Protein AF-A0A6F9JD12-F1 (afdb_monomer_lite)

Sequence (114 aa):
MRKALLNIQYEPSKRNKNLYLTSMAINKIIRFKNITNLKENIIKTLKDCDKILNKKIHFKPIYIDTNNGAQQVGYYANIFLELLDDNKKTFKKAYFGAWIEVNELVNFFNRKVA

Foldseek 3Di:
DDKWWKFKFKFFDPVCNPPDPPRDTDIDIDDADAPVRVVVVVVVVVCVPPVFDDKDKDWDFDWDQDPVGTFTFFTKIWIWGWDQPPVVSGTDIGIIIMDIGIPPCRPPRPDDPD

Organism: Campylobacter fetus (NCBI:txid196)

pLDDT: mean 73.58, std 12.25, range [34.44, 89.06]

Structure (mmCIF, N/CA/C/O backbone):
data_AF-A0A6F9JD12-F1
#
_entry.id   AF-A0A6F9JD12-F1
#
loop_
_atom_site.group_PDB
_atom_site.id
_atom_site.type_symbol
_atom_site.label_atom_id
_atom_site.label_alt_id
_atom_site.label_comp_id
_atom_site.label_asym_id
_atom_site.label_entity_id
_atom_site.label_seq_id
_atom_site.pdbx_PDB_ins_code
_atom_site.Cartn_x
_atom_site.Cartn_y
_atom_site.Cartn_z
_atom_site.occupancy
_atom_site.B_iso_or_equiv
_atom_site.auth_seq_id
_atom_site.auth_comp_id
_atom_site.auth_asym_id
_atom_site.auth_atom_id
_atom_site.pdbx_PDB_model_num
ATOM 1 N N . MET A 1 1 ? -0.192 9.583 -20.662 1.00 78.62 1 MET A N 1
ATOM 2 C CA . MET A 1 1 ? -0.676 9.133 -19.333 1.00 78.62 1 MET A CA 1
ATOM 3 C C . MET A 1 1 ? -0.411 7.640 -19.243 1.00 78.62 1 MET A C 1
ATOM 5 O O . MET A 1 1 ? -0.662 6.968 -20.232 1.00 78.62 1 MET A O 1
ATOM 9 N N . ARG A 1 2 ? 0.160 7.137 -18.146 1.00 80.75 2 ARG A N 1
ATOM 10 C CA . ARG A 1 2 ? 0.553 5.722 -18.020 1.00 80.75 2 ARG A CA 1
ATOM 11 C C . ARG A 1 2 ? -0.535 4.931 -17.300 1.00 80.75 2 ARG A C 1
ATOM 13 O O . ARG A 1 2 ? -1.289 5.519 -16.525 1.00 80.75 2 ARG A O 1
ATOM 20 N N . LYS A 1 3 ? -0.613 3.630 -17.564 1.00 83.81 3 LYS A N 1
ATOM 21 C CA . LYS A 1 3 ? -1.493 2.673 -16.884 1.00 83.81 3 LYS A CA 1
ATOM 22 C C . LYS A 1 3 ? -0.612 1.740 -16.050 1.00 83.81 3 LYS A C 1
ATOM 24 O O . LYS A 1 3 ? 0.541 1.541 -16.408 1.00 83.81 3 LYS A O 1
ATOM 29 N N . ALA A 1 4 ? -1.122 1.259 -14.925 1.00 81.81 4 ALA A N 1
ATOM 30 C CA . ALA A 1 4 ? -0.493 0.192 -14.154 1.00 81.81 4 ALA A CA 1
ATOM 31 C C . ALA A 1 4 ? -1.563 -0.645 -13.457 1.00 81.81 4 ALA A C 1
ATOM 33 O O . ALA A 1 4 ? -2.649 -0.139 -13.145 1.00 81.81 4 ALA A O 1
ATOM 34 N N . LEU A 1 5 ? -1.234 -1.907 -13.200 1.00 82.44 5 LEU A N 1
ATOM 35 C CA . LEU A 1 5 ? -1.999 -2.780 -12.322 1.00 82.44 5 LEU A CA 1
ATOM 36 C C . LEU A 1 5 ? -1.342 -2.772 -10.938 1.00 82.44 5 LEU A C 1
ATOM 38 O O . LEU A 1 5 ? -0.170 -3.112 -10.804 1.00 82.44 5 LEU A O 1
ATOM 42 N N . LEU A 1 6 ? -2.096 -2.356 -9.926 1.00 82.44 6 LEU A N 1
ATOM 43 C CA . LEU A 1 6 ? -1.726 -2.504 -8.525 1.00 82.44 6 LEU A CA 1
ATOM 44 C C . LEU A 1 6 ? -2.175 -3.877 -8.047 1.00 82.44 6 LEU A C 1
ATOM 46 O O . LEU A 1 6 ? -3.379 -4.132 -8.078 1.00 82.44 6 LEU A O 1
ATOM 50 N N . ASN A 1 7 ? -1.243 -4.689 -7.558 1.00 81.19 7 ASN A N 1
ATOM 51 C CA . ASN A 1 7 ? -1.560 -5.865 -6.755 1.00 81.19 7 ASN A CA 1
ATOM 52 C C . ASN A 1 7 ? -1.256 -5.511 -5.302 1.00 81.19 7 ASN A C 1
ATOM 54 O O . ASN A 1 7 ? -0.111 -5.221 -4.952 1.00 81.19 7 ASN A O 1
ATOM 58 N N . ILE A 1 8 ? -2.286 -5.475 -4.466 1.00 80.19 8 ILE A N 1
ATOM 59 C CA . ILE A 1 8 ? -2.169 -5.107 -3.057 1.00 80.19 8 ILE A CA 1
ATOM 60 C C . ILE A 1 8 ? -2.460 -6.343 -2.227 1.00 80.19 8 ILE A C 1
ATOM 62 O O . ILE A 1 8 ? -3.577 -6.850 -2.258 1.00 80.19 8 ILE A O 1
ATOM 66 N N . GLN A 1 9 ? -1.480 -6.791 -1.453 1.00 80.81 9 GLN A N 1
ATOM 67 C CA . GLN A 1 9 ? -1.644 -7.853 -0.474 1.00 80.81 9 GLN A CA 1
ATOM 68 C C . GLN A 1 9 ? -1.502 -7.268 0.928 1.00 80.81 9 GLN A C 1
ATOM 70 O O . GLN A 1 9 ? -0.464 -6.708 1.278 1.00 80.81 9 GLN A O 1
ATOM 75 N N . TYR A 1 10 ? -2.554 -7.382 1.736 1.00 77.38 10 TYR A N 1
ATOM 76 C CA . TYR A 1 10 ? -2.521 -6.938 3.125 1.00 77.38 10 TYR A CA 1
ATOM 77 C C . TYR A 1 10 ? -1.893 -7.989 4.029 1.00 77.38 10 TYR A C 1
ATOM 79 O O . TYR A 1 10 ? -2.215 -9.173 3.944 1.00 77.38 10 TYR A O 1
ATOM 87 N N . GLU A 1 11 ? -1.041 -7.531 4.938 1.00 73.75 11 GLU A N 1
ATOM 88 C CA . GLU A 1 11 ? -0.407 -8.357 5.954 1.00 73.75 11 GLU A CA 1
ATOM 89 C C . GLU A 1 11 ? -0.878 -7.927 7.346 1.00 73.75 11 GLU A C 1
ATOM 91 O O . GLU A 1 11 ? -0.779 -6.740 7.691 1.00 73.75 11 GLU A O 1
ATOM 96 N N . PRO A 1 12 ? -1.355 -8.863 8.187 1.00 66.12 12 PRO A N 1
ATOM 97 C CA . PRO A 1 12 ? -1.725 -8.543 9.555 1.00 66.12 12 PRO A CA 1
ATOM 98 C C . PRO A 1 12 ? -0.508 -8.026 10.323 1.00 66.12 12 PRO A C 1
ATOM 100 O O . PRO A 1 12 ? 0.625 -8.483 10.151 1.00 66.12 12 PRO A O 1
ATOM 103 N N . SER A 1 13 ? -0.726 -7.065 11.219 1.00 64.00 13 SER A N 1
ATOM 104 C CA . SER A 1 13 ? 0.376 -6.571 12.038 1.00 64.00 13 SER A CA 1
ATOM 105 C C . SER A 1 13 ? 0.890 -7.634 12.989 1.00 64.00 13 SER A C 1
ATOM 107 O O . SER A 1 13 ? 0.138 -8.223 13.767 1.00 64.00 13 SER A O 1
ATOM 109 N N . LYS A 1 14 ? 2.220 -7.751 13.041 1.00 64.75 14 LYS A N 1
ATOM 110 C CA . LYS A 1 14 ? 2.924 -8.515 14.078 1.00 64.75 14 LYS A CA 1
ATOM 111 C C . LYS A 1 14 ? 2.542 -8.071 15.500 1.00 64.75 14 LYS A C 1
ATOM 113 O O . LYS A 1 14 ? 2.605 -8.886 16.411 1.00 64.75 14 LYS A O 1
ATOM 118 N N . ARG A 1 15 ? 2.139 -6.804 15.690 1.00 61.50 15 ARG A N 1
ATOM 119 C CA . ARG A 1 15 ? 1.716 -6.238 16.986 1.00 61.50 15 ARG A CA 1
ATOM 120 C C . ARG A 1 15 ? 0.252 -6.517 17.332 1.00 61.50 15 ARG A C 1
ATOM 122 O O . ARG A 1 15 ? -0.069 -6.557 18.507 1.00 61.50 15 ARG A O 1
ATOM 129 N N . ASN A 1 16 ? -0.620 -6.703 16.340 1.00 60.84 16 ASN A N 1
ATOM 130 C CA . ASN A 1 16 ? -2.060 -6.890 16.533 1.00 60.84 16 ASN A CA 1
ATOM 131 C C . ASN A 1 16 ? -2.565 -8.027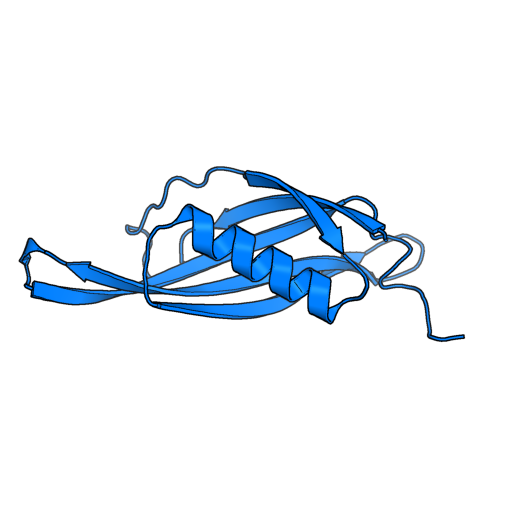 15.633 1.00 60.84 16 ASN A C 1
ATOM 133 O O . ASN A 1 16 ? -3.283 -7.792 14.664 1.00 60.84 16 ASN A O 1
ATOM 137 N N . LYS A 1 17 ? -2.193 -9.267 15.975 1.00 58.94 17 LYS A N 1
ATOM 138 C CA . LYS A 1 17 ? -2.540 -10.476 15.203 1.00 58.94 17 LYS A CA 1
ATOM 139 C C . LYS A 1 17 ? -4.052 -10.714 15.068 1.00 58.94 17 LYS A C 1
ATOM 141 O O . LYS A 1 17 ? -4.476 -11.346 14.112 1.00 58.94 17 LYS A O 1
ATOM 146 N N . ASN A 1 18 ? -4.849 -10.184 16.000 1.00 55.31 18 ASN A N 1
ATOM 147 C CA . ASN A 1 18 ? -6.305 -10.374 16.054 1.00 55.31 18 ASN A CA 1
ATOM 148 C C . ASN A 1 18 ? -7.092 -9.316 15.262 1.00 55.31 18 ASN A C 1
ATOM 150 O O . ASN A 1 18 ? -8.304 -9.438 15.121 1.00 55.31 18 ASN A O 1
ATOM 154 N N . LEU A 1 19 ? -6.427 -8.279 14.740 1.00 55.19 19 LEU A N 1
ATOM 155 C CA . LEU A 1 19 ? -7.025 -7.341 13.786 1.00 55.19 19 LEU A CA 1
ATOM 156 C C . LEU A 1 19 ? -6.901 -7.936 12.381 1.00 55.19 19 LEU A C 1
ATOM 158 O O . LEU A 1 19 ? -6.144 -7.462 11.537 1.00 55.19 19 LEU A O 1
ATOM 162 N N . TYR A 1 20 ? -7.619 -9.037 12.176 1.00 49.03 20 TYR A N 1
ATOM 163 C CA . TYR A 1 20 ? -7.789 -9.669 10.876 1.00 49.03 20 TYR A CA 1
ATOM 164 C C . TYR A 1 20 ? -8.781 -8.823 10.068 1.00 49.03 20 TYR A C 1
ATOM 166 O O . TYR A 1 20 ? -9.989 -9.037 10.112 1.00 49.03 20 TYR A O 1
ATOM 174 N N . LEU A 1 21 ? -8.278 -7.827 9.340 1.00 54.47 21 LEU A N 1
ATOM 175 C CA . LEU A 1 21 ? -8.941 -7.448 8.095 1.00 54.47 21 LEU A CA 1
ATOM 176 C C . LEU A 1 21 ? -8.647 -8.609 7.148 1.00 54.47 21 LEU A C 1
ATOM 178 O O . LEU A 1 21 ? -7.481 -8.979 7.000 1.00 54.47 21 LEU A O 1
ATOM 182 N N . THR A 1 22 ? -9.680 -9.255 6.604 1.00 51.19 22 THR A N 1
ATOM 183 C CA . THR A 1 22 ? -9.505 -10.328 5.622 1.00 51.19 22 THR A CA 1
ATOM 184 C C . THR A 1 22 ? -8.479 -9.869 4.597 1.00 51.19 22 THR A C 1
ATOM 186 O O . THR A 1 22 ? -8.655 -8.828 3.966 1.00 51.19 22 THR A O 1
ATOM 189 N N . SER A 1 23 ? -7.365 -10.595 4.488 1.00 51.28 23 SER A N 1
ATOM 190 C CA . SER A 1 23 ? -6.281 -10.269 3.566 1.00 51.28 23 SER A CA 1
ATOM 191 C C . SER A 1 23 ? -6.761 -10.523 2.139 1.00 51.28 23 SER A C 1
ATOM 193 O O . SER A 1 23 ? -6.447 -11.542 1.527 1.00 51.28 23 SER A O 1
ATOM 195 N N . MET A 1 24 ? -7.611 -9.642 1.624 1.00 60.47 24 MET A N 1
ATOM 196 C CA . MET A 1 24 ? -8.075 -9.716 0.253 1.00 60.47 24 MET A CA 1
ATOM 197 C C . MET A 1 24 ? -7.000 -9.088 -0.614 1.00 60.47 24 MET A C 1
ATOM 199 O O . MET A 1 24 ? -6.657 -7.918 -0.444 1.00 60.47 24 MET A O 1
ATOM 203 N N . ALA A 1 25 ? -6.452 -9.886 -1.527 1.00 64.62 25 ALA A N 1
ATOM 204 C CA . ALA A 1 25 ? -5.641 -9.349 -2.599 1.00 64.62 25 ALA A CA 1
ATOM 205 C C . ALA A 1 25 ? -6.523 -8.417 -3.441 1.00 64.62 25 ALA A C 1
ATOM 207 O O . ALA A 1 25 ? -7.590 -8.820 -3.910 1.00 64.62 25 ALA A O 1
ATOM 208 N N . ILE A 1 26 ? -6.104 -7.166 -3.607 1.00 74.62 26 ILE A N 1
ATOM 209 C CA . 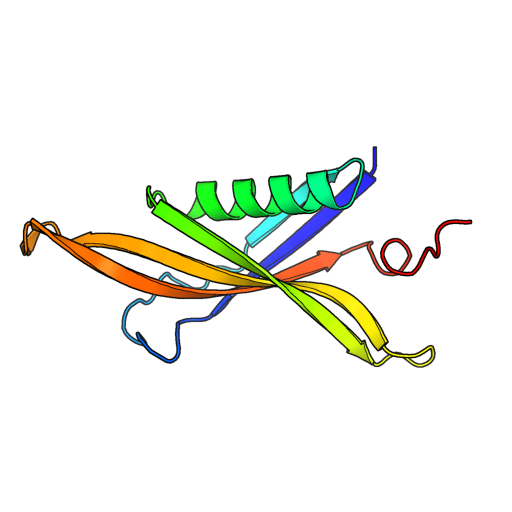ILE A 1 26 ? -6.814 -6.191 -4.433 1.00 74.62 26 ILE A CA 1
ATOM 210 C C . ILE A 1 26 ? -6.009 -5.956 -5.694 1.00 74.62 26 ILE A C 1
ATOM 212 O O . ILE A 1 26 ? -4.887 -5.459 -5.639 1.00 74.62 26 ILE A O 1
ATOM 216 N N . ASN A 1 27 ? -6.646 -6.233 -6.825 1.00 79.44 27 ASN A N 1
ATOM 217 C CA . ASN A 1 27 ? -6.128 -5.910 -8.142 1.00 79.44 27 ASN A CA 1
ATOM 218 C C . ASN A 1 27 ? -6.829 -4.647 -8.645 1.00 79.44 27 ASN A C 1
ATOM 220 O O . ASN A 1 27 ? -8.042 -4.646 -8.874 1.00 79.44 27 ASN A O 1
ATOM 224 N N . LYS A 1 28 ? -6.088 -3.546 -8.804 1.00 83.31 28 LYS A N 1
ATOM 225 C CA . LYS A 1 28 ? -6.652 -2.263 -9.242 1.00 83.31 28 LYS A CA 1
ATOM 226 C C . LYS A 1 28 ? -5.860 -1.662 -10.387 1.00 83.31 28 LYS A C 1
ATOM 228 O O . LYS A 1 28 ? -4.681 -1.356 -10.262 1.00 83.31 28 LYS A O 1
ATOM 233 N N . ILE A 1 29 ? -6.546 -1.400 -11.491 1.00 84.81 29 ILE A N 1
ATOM 234 C CA . ILE A 1 29 ? -5.985 -0.615 -12.586 1.00 84.81 29 ILE A CA 1
ATOM 235 C C . ILE A 1 29 ? -6.032 0.866 -12.211 1.00 84.81 29 ILE A C 1
ATOM 237 O O . ILE A 1 29 ? -7.104 1.408 -11.934 1.00 84.81 29 ILE A O 1
ATOM 241 N N . ILE A 1 30 ? -4.883 1.531 -12.275 1.00 85.06 30 ILE A N 1
ATOM 242 C CA . ILE A 1 30 ? -4.762 2.977 -12.079 1.00 85.06 30 ILE A CA 1
ATOM 243 C C . ILE A 1 30 ? -4.122 3.645 -13.294 1.00 85.06 30 ILE A C 1
ATOM 245 O O . ILE A 1 30 ? -3.447 3.011 -14.109 1.00 85.06 30 ILE A O 1
ATOM 249 N N . ARG A 1 31 ? -4.322 4.960 -13.402 1.00 86.50 31 ARG A N 1
ATOM 250 C CA . ARG A 1 31 ? -3.623 5.809 -14.367 1.00 86.50 31 ARG A CA 1
ATOM 251 C C . ARG A 1 31 ? -2.814 6.856 -13.627 1.00 86.50 31 ARG A C 1
ATOM 253 O O . ARG A 1 31 ? -3.326 7.465 -12.694 1.00 86.50 31 ARG A O 1
ATOM 260 N N . PHE A 1 32 ? -1.580 7.090 -14.060 1.00 86.19 32 PHE A N 1
ATOM 261 C CA . PHE A 1 32 ? -0.695 8.050 -13.407 1.00 86.19 32 PHE A CA 1
ATOM 262 C C . PHE A 1 32 ? 0.181 8.824 -14.396 1.00 86.19 32 PHE A C 1
ATOM 264 O O . PHE A 1 32 ? 0.402 8.414 -15.543 1.00 86.19 32 PHE A O 1
ATOM 271 N N . LYS A 1 33 ? 0.656 9.994 -13.956 1.00 85.31 33 LYS A N 1
ATOM 272 C CA . LYS A 1 33 ? 1.540 10.876 -14.743 1.00 85.31 33 LYS A CA 1
ATOM 273 C C . LYS A 1 33 ? 2.994 10.856 -14.260 1.00 85.31 33 LYS A C 1
ATOM 275 O O . LYS A 1 33 ? 3.900 10.950 -15.080 1.00 85.31 33 LYS A O 1
ATOM 280 N N . ASN A 1 34 ? 3.211 10.720 -12.954 1.00 84.44 34 ASN A N 1
ATOM 281 C CA . ASN A 1 34 ? 4.520 10.729 -12.293 1.00 84.44 34 ASN A CA 1
ATOM 282 C C . ASN A 1 34 ? 4.465 9.925 -10.972 1.00 84.44 34 ASN A C 1
ATOM 284 O O . ASN A 1 34 ? 3.403 9.416 -10.609 1.00 84.44 34 ASN A O 1
ATOM 288 N N . ILE A 1 35 ? 5.596 9.805 -10.260 1.00 82.62 35 ILE A N 1
ATOM 289 C CA . ILE A 1 35 ? 5.700 9.040 -8.998 1.00 82.62 35 ILE A CA 1
ATOM 290 C C . ILE A 1 35 ? 4.783 9.604 -7.904 1.00 82.62 35 ILE A C 1
ATOM 292 O O . ILE A 1 35 ? 4.154 8.835 -7.178 1.00 82.62 35 ILE A O 1
ATOM 296 N N . THR A 1 36 ? 4.680 10.928 -7.780 1.00 85.31 36 THR A N 1
ATOM 297 C CA . THR A 1 36 ? 3.805 11.568 -6.784 1.00 85.31 36 THR A CA 1
ATOM 298 C C . THR A 1 36 ? 2.352 11.163 -7.009 1.00 85.31 36 THR A C 1
ATOM 300 O O . THR A 1 36 ? 1.706 10.631 -6.110 1.00 85.31 36 THR A O 1
ATOM 303 N N . ASN A 1 37 ? 1.879 11.283 -8.248 1.00 89.00 37 ASN A N 1
ATOM 304 C CA . ASN A 1 37 ? 0.523 10.913 -8.624 1.00 89.00 37 ASN A CA 1
ATOM 305 C C . ASN A 1 37 ? 0.266 9.396 -8.533 1.00 89.00 37 ASN A C 1
ATOM 307 O O . ASN A 1 37 ? -0.846 8.970 -8.230 1.00 89.00 37 ASN A O 1
ATOM 311 N N . LEU A 1 38 ? 1.287 8.562 -8.750 1.00 86.81 38 LEU A N 1
ATOM 312 C CA . LEU A 1 38 ? 1.213 7.127 -8.464 1.00 86.81 38 LEU A CA 1
ATOM 313 C C . LEU A 1 38 ? 0.947 6.880 -6.969 1.00 86.81 38 LEU A C 1
ATOM 315 O O . LEU A 1 38 ? -0.004 6.178 -6.632 1.00 86.81 38 LEU A O 1
ATOM 319 N N . LYS A 1 39 ? 1.735 7.494 -6.074 1.00 85.69 39 LYS A N 1
ATOM 320 C CA . LYS A 1 39 ? 1.559 7.359 -4.617 1.00 85.69 39 LYS A CA 1
ATOM 321 C C . LYS A 1 39 ? 0.192 7.860 -4.153 1.00 85.69 39 LYS A C 1
ATOM 323 O O . LYS A 1 39 ? -0.444 7.195 -3.343 1.00 85.69 39 LYS A O 1
ATOM 328 N N . GLU A 1 40 ? -0.292 8.977 -4.689 1.00 89.06 40 GLU A N 1
ATOM 329 C CA . GLU A 1 40 ? -1.638 9.496 -4.401 1.00 89.06 40 GLU A CA 1
ATOM 330 C C . GLU A 1 40 ? -2.742 8.505 -4.796 1.00 89.06 40 GLU A C 1
ATOM 332 O O . GLU A 1 40 ? -3.647 8.242 -4.004 1.00 89.06 40 GLU A O 1
ATOM 337 N N . ASN A 1 41 ? -2.650 7.905 -5.987 1.00 87.69 41 ASN A N 1
ATOM 338 C CA . ASN A 1 41 ? -3.609 6.894 -6.441 1.00 87.69 41 ASN A CA 1
ATOM 339 C C . ASN A 1 41 ? -3.571 5.626 -5.576 1.00 87.69 41 ASN A C 1
ATOM 341 O O . ASN A 1 41 ? -4.621 5.049 -5.284 1.00 87.69 41 ASN A O 1
ATOM 345 N N . ILE A 1 42 ? -2.380 5.208 -5.137 1.00 86.00 42 ILE A N 1
ATOM 346 C CA . ILE A 1 42 ? -2.223 4.099 -4.192 1.00 86.00 42 ILE A CA 1
ATOM 347 C C . ILE A 1 42 ? -2.883 4.452 -2.851 1.00 86.00 42 ILE A C 1
ATOM 349 O O . ILE A 1 42 ? -3.685 3.670 -2.353 1.00 86.00 42 ILE A O 1
ATOM 353 N N . ILE A 1 43 ? -2.621 5.642 -2.291 1.00 85.00 43 ILE A N 1
ATOM 354 C CA . ILE A 1 43 ? -3.266 6.116 -1.051 1.00 85.00 43 ILE A CA 1
ATOM 355 C C . ILE A 1 43 ? -4.788 6.089 -1.192 1.00 85.00 43 ILE A C 1
ATOM 357 O O . ILE A 1 43 ? -5.467 5.606 -0.289 1.00 85.00 43 ILE A O 1
ATOM 361 N N . LYS A 1 44 ? -5.323 6.603 -2.305 1.00 86.00 44 LYS A N 1
ATOM 362 C CA . LYS A 1 44 ? -6.766 6.622 -2.561 1.00 86.00 44 LYS A CA 1
ATOM 363 C C . LYS A 1 44 ? -7.340 5.206 -2.586 1.00 86.00 44 LYS A C 1
ATOM 365 O O . LYS A 1 44 ? -8.272 4.927 -1.844 1.00 86.00 44 LYS A O 1
ATOM 370 N N . THR A 1 45 ? -6.710 4.307 -3.343 1.00 83.38 45 THR A N 1
ATOM 371 C CA . THR A 1 45 ? -7.111 2.893 -3.422 1.00 83.38 45 THR A CA 1
ATOM 372 C C . THR A 1 45 ? -7.119 2.246 -2.038 1.00 83.38 45 THR A C 1
ATOM 374 O O . THR A 1 45 ? -8.101 1.624 -1.658 1.00 83.38 45 THR A O 1
ATOM 377 N N . LEU A 1 46 ? -6.069 2.457 -1.240 1.00 79.00 46 LEU A N 1
ATOM 378 C CA . LEU A 1 46 ? -5.998 1.930 0.122 1.00 79.00 46 LEU A CA 1
ATOM 379 C C . LEU A 1 46 ? -7.078 2.528 1.034 1.00 79.00 46 LEU A C 1
ATOM 381 O O . LEU A 1 46 ? -7.608 1.818 1.883 1.00 79.00 46 LEU A O 1
ATOM 385 N N . LYS A 1 47 ? -7.395 3.823 0.921 1.00 77.00 47 LYS A N 1
ATOM 386 C CA . LYS A 1 47 ? -8.427 4.485 1.740 1.00 77.00 47 LYS A CA 1
ATOM 387 C C . LYS A 1 47 ? -9.836 3.985 1.421 1.00 77.00 47 LYS A C 1
ATOM 389 O O . LYS A 1 47 ? -10.574 3.712 2.364 1.00 77.00 47 LYS A O 1
ATOM 394 N N . ASP A 1 48 ? -10.162 3.814 0.141 1.00 74.50 48 ASP A N 1
ATOM 395 C CA . ASP A 1 48 ? -11.486 3.370 -0.317 1.00 74.50 48 ASP A CA 1
ATOM 396 C C . ASP A 1 48 ? -11.867 1.988 0.250 1.00 74.50 48 ASP A C 1
ATOM 398 O O . ASP A 1 48 ? -13.040 1.723 0.506 1.00 74.50 48 ASP A O 1
ATOM 402 N N . CYS A 1 49 ? -10.884 1.118 0.494 1.00 66.19 49 CYS A N 1
ATOM 403 C CA . CYS A 1 49 ? -11.133 -0.271 0.877 1.00 66.19 49 CYS A CA 1
ATOM 404 C C . CYS A 1 49 ? -11.569 -0.487 2.330 1.00 66.19 49 CYS A C 1
ATOM 406 O O . CYS A 1 49 ? -12.342 -1.410 2.568 1.00 66.19 49 CYS A O 1
ATOM 408 N N . ASP A 1 50 ? -11.155 0.352 3.290 1.00 58.88 50 ASP A N 1
ATOM 409 C CA . ASP A 1 50 ? -11.379 0.009 4.710 1.00 58.88 50 ASP A CA 1
ATOM 410 C C . ASP A 1 50 ? -12.429 0.856 5.430 1.00 58.88 50 ASP A C 1
ATOM 412 O O . ASP A 1 50 ? -12.714 0.564 6.580 1.00 58.88 50 ASP A O 1
ATOM 416 N N . LYS A 1 51 ? -13.013 1.904 4.828 1.00 57.41 51 LYS A N 1
ATOM 417 C CA . LYS A 1 51 ? -14.007 2.781 5.504 1.00 57.41 51 LYS A CA 1
ATOM 418 C C . LYS A 1 51 ? -13.553 3.352 6.871 1.00 57.41 51 LYS A C 1
ATOM 420 O O . LYS A 1 51 ? -14.371 3.827 7.651 1.00 57.41 51 LYS A O 1
ATOM 425 N N . ILE A 1 52 ? -12.249 3.340 7.157 1.00 55.97 52 ILE A N 1
ATOM 426 C CA . ILE A 1 52 ? -11.646 3.857 8.391 1.00 55.97 52 ILE A CA 1
ATOM 427 C C . ILE A 1 52 ? -11.149 5.275 8.141 1.00 55.97 52 ILE A C 1
ATOM 429 O O . ILE A 1 52 ? -10.356 5.517 7.228 1.00 55.97 52 ILE A O 1
ATOM 433 N N . LEU A 1 53 ? -11.611 6.199 8.979 1.00 54.34 53 LEU A N 1
ATOM 434 C CA . LEU A 1 53 ? -11.496 7.642 8.772 1.00 54.34 53 LEU A CA 1
ATOM 435 C C . LEU A 1 53 ? -10.047 8.155 8.850 1.00 54.34 53 LEU A C 1
ATOM 437 O O . LEU A 1 53 ? -9.664 9.035 8.080 1.00 54.34 53 LEU A O 1
ATOM 441 N N . ASN A 1 54 ? -9.210 7.558 9.707 1.00 63.34 54 ASN A N 1
ATOM 442 C CA . ASN A 1 54 ? -7.868 8.066 10.001 1.00 63.34 54 ASN A CA 1
ATOM 443 C C . AS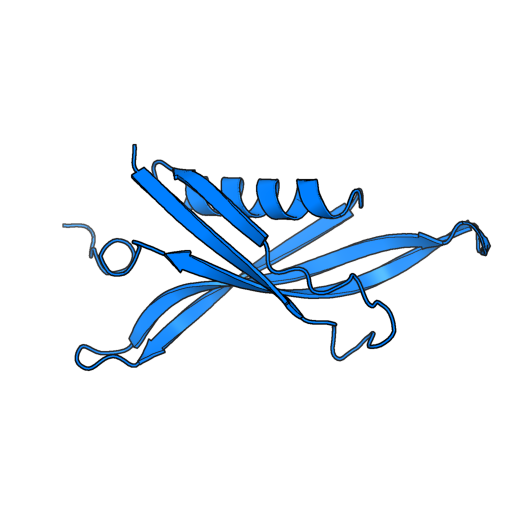N A 1 54 ? -6.779 7.056 9.634 1.00 63.34 54 ASN A C 1
ATOM 445 O O . ASN A 1 54 ? -6.355 6.246 10.457 1.00 63.34 54 ASN A O 1
ATOM 449 N N . LYS A 1 55 ? -6.300 7.139 8.388 1.00 71.31 55 LYS A N 1
ATOM 450 C CA . LYS A 1 55 ? -5.140 6.383 7.896 1.00 71.31 55 LYS A CA 1
ATOM 451 C C . LYS A 1 55 ? -3.900 7.258 7.788 1.00 71.31 55 LYS A C 1
ATOM 453 O O . LYS A 1 55 ? -3.867 8.149 6.939 1.00 71.31 55 LYS A O 1
ATOM 458 N N . LYS A 1 56 ? -2.842 6.948 8.546 1.00 77.50 56 LYS A N 1
ATOM 459 C CA . LYS A 1 56 ? -1.476 7.375 8.177 1.00 77.50 56 LYS A CA 1
ATOM 460 C C . LYS A 1 56 ? -0.820 6.256 7.373 1.00 77.50 56 LYS A C 1
ATOM 462 O O . LYS A 1 56 ? -0.866 5.103 7.789 1.00 77.50 56 LYS A O 1
ATOM 467 N N . ILE A 1 57 ? -0.233 6.592 6.225 1.00 78.25 57 ILE A N 1
ATOM 468 C CA . ILE A 1 57 ? 0.386 5.629 5.305 1.00 78.25 57 ILE A CA 1
ATOM 469 C C . ILE A 1 57 ? 1.836 6.041 5.075 1.00 78.25 57 ILE A C 1
ATOM 471 O O . ILE A 1 57 ? 2.097 7.147 4.608 1.00 78.25 57 ILE A O 1
ATOM 475 N N . HIS A 1 58 ? 2.771 5.144 5.387 1.00 82.75 58 HIS A N 1
ATOM 476 C CA . HIS A 1 58 ? 4.198 5.355 5.145 1.00 82.75 58 HIS A CA 1
ATOM 477 C C . HIS A 1 58 ? 4.706 4.346 4.122 1.00 82.75 58 HIS A C 1
ATOM 479 O O . HIS A 1 58 ? 4.711 3.142 4.390 1.00 82.75 58 HIS A O 1
ATOM 485 N N . PHE A 1 59 ? 5.152 4.845 2.971 1.00 82.56 59 PHE A N 1
ATOM 486 C CA . PHE A 1 59 ? 5.696 4.022 1.896 1.00 82.56 59 PHE A CA 1
ATOM 487 C C . PHE A 1 59 ? 7.183 3.752 2.094 1.00 82.56 59 PHE A C 1
ATOM 489 O O . PHE A 1 59 ? 7.968 4.678 2.289 1.00 82.56 59 PHE A O 1
ATOM 496 N N . LYS A 1 60 ? 7.568 2.488 1.952 1.00 86.69 60 LYS A N 1
ATOM 497 C CA . LYS A 1 60 ? 8.949 2.036 1.794 1.00 86.69 60 LYS A CA 1
ATOM 498 C C . LYS A 1 60 ? 9.087 1.415 0.404 1.00 86.69 60 LYS A C 1
ATOM 500 O O . LYS A 1 60 ? 8.208 0.644 0.034 1.00 86.69 60 LYS A O 1
ATOM 505 N N . PRO A 1 61 ? 10.102 1.759 -0.397 1.00 85.94 61 PRO A N 1
ATOM 506 C CA . PRO A 1 61 ? 10.314 1.094 -1.681 1.00 85.94 61 PRO A CA 1
ATOM 507 C C . PRO A 1 61 ? 10.603 -0.402 -1.475 1.00 85.94 61 PRO A C 1
ATOM 509 O O . PRO A 1 61 ? 11.242 -0.774 -0.492 1.00 85.94 61 PRO A O 1
ATOM 512 N N . ILE A 1 62 ? 10.116 -1.245 -2.387 1.00 85.44 62 ILE A N 1
ATOM 513 C CA . ILE A 1 62 ? 10.448 -2.676 -2.445 1.00 85.44 62 ILE A CA 1
ATOM 514 C C . ILE A 1 62 ? 11.341 -2.900 -3.653 1.00 85.44 62 ILE A C 1
ATOM 516 O O . ILE A 1 62 ? 10.982 -2.485 -4.758 1.00 85.44 62 ILE A O 1
ATOM 520 N N . TYR A 1 63 ? 12.456 -3.590 -3.432 1.00 84.38 63 TYR A N 1
ATOM 521 C CA . TYR A 1 63 ? 13.394 -3.988 -4.470 1.00 84.38 63 TYR A CA 1
ATOM 522 C C . TYR A 1 63 ? 13.430 -5.510 -4.586 1.00 84.38 63 TYR A C 1
ATOM 524 O O . TYR A 1 63 ? 13.311 -6.202 -3.575 1.00 84.38 63 TYR A O 1
ATOM 532 N N . ILE A 1 64 ? 13.600 -6.007 -5.806 1.00 82.06 64 ILE A N 1
ATOM 533 C CA . ILE A 1 64 ? 13.963 -7.398 -6.082 1.00 82.06 64 ILE A CA 1
ATOM 534 C C . ILE A 1 64 ? 15.335 -7.419 -6.742 1.00 82.06 64 ILE A C 1
ATOM 536 O O . ILE A 1 64 ? 15.646 -6.541 -7.552 1.00 82.06 64 ILE A O 1
ATOM 540 N N . ASP A 1 65 ? 16.148 -8.412 -6.409 1.00 82.94 65 ASP A N 1
ATOM 541 C CA . ASP A 1 65 ? 17.414 -8.621 -7.098 1.00 82.94 65 ASP A CA 1
ATOM 542 C C . ASP A 1 65 ? 17.149 -9.239 -8.469 1.00 82.94 65 ASP A C 1
ATOM 544 O O . ASP A 1 65 ? 16.458 -10.248 -8.607 1.00 82.94 65 ASP A O 1
ATOM 548 N N . THR A 1 66 ? 17.688 -8.599 -9.500 1.00 79.94 66 THR A N 1
ATOM 549 C CA . THR A 1 66 ? 17.643 -9.083 -10.879 1.00 79.94 66 THR A CA 1
ATOM 550 C C . THR A 1 66 ? 19.062 -9.296 -11.388 1.00 79.94 66 THR A C 1
ATOM 552 O O . THR A 1 66 ? 20.023 -8.800 -10.798 1.00 79.94 66 THR A O 1
ATOM 555 N N . ASN A 1 67 ? 19.207 -9.950 -12.542 1.00 78.81 67 ASN A N 1
ATOM 556 C CA . ASN A 1 67 ? 20.508 -10.100 -13.208 1.00 78.81 67 ASN A CA 1
ATOM 557 C C . ASN A 1 67 ? 21.198 -8.750 -13.510 1.00 78.81 67 ASN A C 1
ATOM 559 O O . ASN A 1 67 ? 22.404 -8.721 -13.725 1.00 78.81 67 ASN A O 1
ATOM 563 N N . ASN A 1 68 ? 20.450 -7.638 -13.488 1.00 77.81 68 ASN A N 1
ATOM 564 C CA . ASN 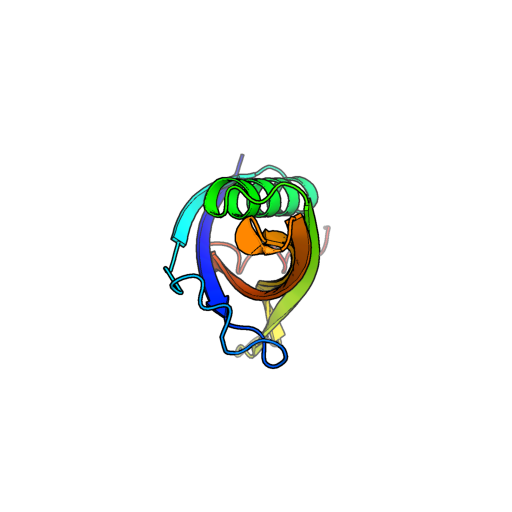A 1 68 ? 20.940 -6.279 -13.728 1.00 77.81 68 ASN A CA 1
ATOM 565 C C . ASN A 1 68 ? 20.986 -5.419 -12.445 1.00 77.81 68 ASN A C 1
ATOM 567 O O . ASN A 1 68 ? 21.024 -4.190 -12.526 1.00 77.81 68 ASN A O 1
ATOM 571 N N . GLY A 1 69 ? 20.963 -6.050 -11.265 1.00 80.69 69 GLY A N 1
ATOM 572 C CA . GLY A 1 69 ? 20.982 -5.394 -9.955 1.00 80.69 69 GLY A CA 1
ATOM 573 C C . GLY A 1 69 ? 19.603 -5.258 -9.300 1.00 80.69 69 GLY A C 1
ATOM 574 O O . GLY A 1 69 ? 18.591 -5.743 -9.814 1.00 80.69 69 GLY A O 1
ATOM 575 N N . ALA A 1 70 ? 19.576 -4.600 -8.138 1.00 81.31 70 ALA A N 1
ATOM 576 C CA . ALA A 1 70 ? 18.360 -4.386 -7.360 1.00 81.31 70 ALA A CA 1
ATOM 577 C C . ALA A 1 70 ? 17.402 -3.431 -8.087 1.00 81.31 70 ALA A C 1
ATOM 579 O O . ALA A 1 70 ? 17.713 -2.263 -8.329 1.00 81.31 70 ALA A O 1
ATOM 580 N N . GLN A 1 71 ? 16.210 -3.921 -8.409 1.00 81.88 71 GLN A N 1
ATOM 581 C CA . GLN A 1 71 ? 15.192 -3.191 -9.146 1.00 81.88 71 GLN A CA 1
ATOM 582 C C . GLN A 1 71 ? 13.979 -2.914 -8.273 1.00 81.88 71 GLN A C 1
ATOM 584 O O . GLN A 1 71 ? 13.402 -3.826 -7.686 1.00 81.88 71 GLN A O 1
ATOM 589 N N . GLN A 1 72 ? 13.549 -1.652 -8.225 1.00 83.81 72 GLN A N 1
ATOM 590 C CA . GLN A 1 72 ? 12.324 -1.313 -7.516 1.00 83.81 72 GLN A CA 1
ATOM 591 C C . GLN A 1 72 ? 11.107 -1.857 -8.278 1.00 83.81 72 GLN A C 1
ATOM 593 O O . GLN A 1 72 ? 10.948 -1.579 -9.465 1.00 83.81 72 GLN A O 1
ATOM 598 N N . VAL A 1 73 ? 10.227 -2.583 -7.590 1.00 82.88 73 VAL A N 1
ATOM 599 C CA . VAL A 1 73 ? 9.000 -3.176 -8.170 1.00 82.88 73 VAL A CA 1
ATOM 600 C C . VAL A 1 73 ? 7.713 -2.628 -7.568 1.00 82.88 73 VAL A C 1
ATOM 602 O O . VAL A 1 73 ? 6.621 -2.833 -8.096 1.00 82.88 73 VAL A O 1
ATOM 605 N N . GLY A 1 74 ? 7.824 -1.879 -6.474 1.00 86.06 74 GLY A N 1
ATOM 606 C CA . GLY A 1 74 ? 6.654 -1.345 -5.804 1.00 86.06 74 GLY A CA 1
ATOM 607 C C . GLY A 1 74 ? 6.970 -0.690 -4.473 1.00 86.06 74 GLY A C 1
ATOM 608 O O . GLY A 1 74 ? 8.046 -0.107 -4.279 1.00 86.06 74 GLY A O 1
ATOM 609 N N . TYR A 1 75 ? 6.002 -0.772 -3.564 1.00 87.50 75 TYR A N 1
ATOM 610 C CA . TYR A 1 75 ? 6.086 -0.194 -2.232 1.00 87.50 75 TYR A CA 1
ATOM 611 C C . TYR A 1 75 ? 5.485 -1.106 -1.168 1.00 87.50 75 TYR A C 1
ATOM 613 O O . TYR A 1 75 ? 4.433 -1.702 -1.351 1.00 87.50 75 TYR A O 1
ATOM 621 N N . TYR A 1 76 ? 6.121 -1.139 -0.008 1.00 86.75 76 TYR A N 1
ATOM 622 C CA . TYR A 1 76 ? 5.526 -1.642 1.212 1.00 86.75 76 TYR A CA 1
ATOM 623 C C . TYR A 1 76 ? 4.935 -0.456 1.971 1.00 86.75 76 TYR A C 1
ATOM 625 O O . TYR A 1 76 ? 5.647 0.489 2.324 1.00 86.75 76 TYR A O 1
ATOM 633 N N . ALA A 1 77 ? 3.632 -0.479 2.218 1.00 83.50 77 ALA A N 1
ATOM 634 C CA . ALA A 1 77 ? 2.939 0.555 2.965 1.00 83.50 77 ALA A CA 1
ATOM 635 C C . ALA A 1 77 ? 2.699 0.102 4.409 1.00 83.50 77 ALA A C 1
ATOM 637 O O . ALA A 1 77 ? 2.030 -0.895 4.658 1.00 83.50 77 ALA A O 1
ATOM 638 N N . ASN A 1 78 ? 3.208 0.870 5.374 1.00 80.88 78 ASN A N 1
ATOM 639 C CA . ASN A 1 78 ? 2.793 0.736 6.770 1.00 80.88 78 ASN A CA 1
ATOM 640 C C . ASN A 1 78 ? 1.542 1.581 6.980 1.00 80.88 78 ASN A C 1
ATOM 642 O O . ASN A 1 78 ? 1.603 2.805 6.815 1.00 80.88 78 ASN A O 1
ATOM 646 N N . ILE A 1 79 ? 0.438 0.938 7.349 1.00 77.25 79 ILE A N 1
ATOM 647 C CA . ILE A 1 79 ? -0.858 1.585 7.514 1.00 77.25 79 ILE A CA 1
ATOM 648 C C . ILE A 1 79 ? -1.216 1.609 8.998 1.00 77.25 79 ILE A C 1
ATOM 650 O O . ILE A 1 79 ? -1.185 0.595 9.696 1.00 77.25 79 ILE A O 1
ATOM 654 N N . PHE A 1 80 ? -1.538 2.808 9.471 1.00 75.06 80 PHE A N 1
ATOM 655 C CA . PHE A 1 80 ? -1.901 3.108 10.849 1.00 75.06 80 PHE A CA 1
ATOM 656 C C . PHE A 1 80 ? -3.349 3.569 10.866 1.00 75.06 80 PHE A C 1
ATOM 658 O O . PHE A 1 80 ? -3.681 4.509 10.145 1.00 75.06 80 PHE A O 1
ATOM 665 N N . LEU A 1 81 ? -4.175 2.926 11.681 1.00 74.69 81 LEU A N 1
ATOM 666 C CA . LEU A 1 81 ? -5.613 3.142 11.760 1.00 74.69 81 LEU A CA 1
ATOM 667 C C . LEU A 1 81 ? -6.037 3.509 13.168 1.00 74.69 81 LEU A C 1
ATOM 669 O O . LEU A 1 81 ? -5.509 2.965 14.139 1.00 74.69 81 LEU A O 1
ATOM 673 N N . GLU A 1 82 ? -7.084 4.315 13.251 1.00 70.88 82 GLU A N 1
ATOM 674 C CA . GLU A 1 82 ? -7.902 4.455 14.451 1.00 70.88 82 GLU A CA 1
ATOM 675 C C . GLU A 1 82 ? -9.291 3.898 14.151 1.00 70.88 82 GLU A C 1
ATOM 677 O O . GLU A 1 82 ? -10.020 4.420 13.310 1.00 70.88 82 GLU A O 1
ATOM 682 N N . LEU A 1 83 ? -9.620 2.793 14.811 1.00 69.94 83 LEU A N 1
ATOM 683 C CA . LEU A 1 83 ? -10.915 2.134 14.743 1.00 69.94 83 LEU A CA 1
ATOM 684 C C . LEU A 1 83 ? -11.760 2.601 15.914 1.00 69.94 83 LEU A C 1
ATOM 686 O O . LEU A 1 83 ? -11.292 2.545 17.049 1.00 69.94 83 LEU A O 1
ATOM 690 N N . LEU A 1 84 ? -12.995 3.020 15.661 1.00 66.88 84 LEU A N 1
ATOM 691 C CA . LEU A 1 84 ? -13.945 3.213 16.745 1.00 66.88 84 LEU A CA 1
ATOM 692 C C . LEU A 1 84 ? -14.347 1.832 17.282 1.00 66.88 84 LEU A C 1
ATOM 694 O O . LEU A 1 84 ? -14.816 0.978 16.535 1.00 66.88 84 LEU A O 1
ATOM 698 N N . ASP A 1 85 ? -14.097 1.592 18.564 1.00 71.00 85 ASP A N 1
ATOM 699 C CA . ASP A 1 85 ? -14.667 0.465 19.292 1.00 71.00 85 ASP A CA 1
ATOM 700 C C . ASP A 1 85 ? -16.021 0.907 19.839 1.00 71.00 85 ASP A C 1
ATOM 702 O O . ASP A 1 85 ? -16.082 1.548 20.892 1.00 71.00 85 ASP A O 1
ATOM 706 N N . ASP A 1 86 ? -17.093 0.581 19.119 1.00 67.81 86 ASP A N 1
ATOM 707 C CA . ASP A 1 86 ? -18.460 0.963 19.488 1.00 67.81 86 ASP A CA 1
ATOM 708 C C . ASP A 1 86 ? -18.858 0.432 20.874 1.00 67.81 86 ASP A C 1
ATOM 710 O O . ASP A 1 86 ? -19.558 1.115 21.624 1.00 67.81 86 ASP A O 1
ATOM 714 N N . ASN A 1 87 ? -18.331 -0.733 21.276 1.00 76.19 87 ASN A N 1
ATOM 715 C CA . ASN A 1 87 ? -18.614 -1.326 22.585 1.00 76.19 87 ASN A CA 1
ATOM 716 C C . ASN A 1 87 ? -17.950 -0.547 23.722 1.00 76.19 87 ASN A C 1
ATOM 718 O O . ASN A 1 87 ? -18.482 -0.477 24.828 1.00 76.19 87 ASN A O 1
ATOM 722 N N . LYS A 1 88 ? -16.770 0.026 23.467 1.00 76.62 88 LYS A N 1
ATOM 723 C CA . LYS A 1 88 ? -15.996 0.768 24.471 1.00 76.62 88 LYS A CA 1
ATOM 724 C C . LYS A 1 88 ? -16.054 2.281 24.286 1.00 76.62 88 LYS A C 1
ATOM 726 O O . LYS A 1 88 ? -15.380 2.978 25.038 1.00 76.62 88 LYS A O 1
ATOM 731 N N . LYS A 1 89 ? -16.784 2.785 23.281 1.00 76.88 89 LYS A N 1
ATOM 732 C CA . LYS A 1 89 ? -16.816 4.197 22.850 1.00 76.88 89 LYS A CA 1
ATOM 733 C C . LYS A 1 89 ? -15.423 4.845 22.794 1.00 76.88 89 LYS A C 1
ATOM 735 O O . LYS A 1 89 ? -15.250 6.011 23.139 1.00 76.88 89 LYS A O 1
ATOM 740 N N . THR A 1 90 ? -14.408 4.076 22.408 1.00 76.31 90 THR A N 1
ATOM 741 C CA . THR A 1 90 ? -12.999 4.502 22.408 1.00 76.31 90 THR A CA 1
ATOM 742 C C . THR A 1 90 ? -12.338 4.149 21.089 1.00 76.31 90 THR A C 1
ATOM 744 O O . THR A 1 90 ? -12.728 3.197 20.420 1.00 76.31 90 THR A O 1
ATOM 747 N N . PHE A 1 91 ? -11.310 4.903 20.707 1.00 72.88 91 PHE A N 1
ATOM 748 C CA . PHE A 1 91 ? -10.530 4.587 19.516 1.00 72.88 91 PHE A CA 1
ATOM 749 C C . PHE A 1 91 ? -9.445 3.555 19.833 1.00 72.88 91 PHE A C 1
ATOM 751 O O . PHE A 1 91 ? -8.581 3.771 20.685 1.00 72.88 91 PHE A O 1
ATOM 758 N N . LYS A 1 92 ? -9.452 2.440 19.105 1.00 72.31 92 LYS A N 1
ATOM 759 C CA . LYS A 1 92 ? -8.383 1.442 19.102 1.00 72.31 92 LYS A CA 1
ATOM 760 C C . LYS A 1 92 ? -7.423 1.707 17.955 1.00 72.31 92 LYS A C 1
ATOM 762 O O . LYS A 1 92 ? -7.827 1.834 16.801 1.00 72.31 92 LYS A O 1
ATOM 767 N N . LYS A 1 93 ? -6.128 1.727 18.264 1.00 72.00 93 LYS A N 1
ATOM 768 C CA . LYS A 1 93 ? -5.081 1.836 17.246 1.00 72.00 93 LYS A CA 1
ATOM 769 C C . LYS A 1 93 ? -4.806 0.469 16.635 1.00 72.00 93 LYS A C 1
ATOM 771 O O . LYS A 1 93 ? -4.430 -0.469 17.338 1.00 72.00 93 LYS A O 1
ATOM 776 N N . ALA A 1 94 ? -4.966 0.375 15.322 1.00 70.50 94 ALA A N 1
ATOM 777 C CA . ALA A 1 94 ? -4.604 -0.797 14.543 1.00 70.50 94 ALA A CA 1
ATOM 778 C C . ALA A 1 94 ? -3.450 -0.466 13.596 1.00 70.50 94 ALA A C 1
ATOM 780 O O . ALA A 1 94 ? -3.285 0.659 13.129 1.00 70.50 94 ALA A O 1
ATOM 781 N N . TYR A 1 95 ? -2.627 -1.472 13.345 1.00 73.06 95 TYR A N 1
ATOM 782 C CA . TYR A 1 95 ? -1.465 -1.386 12.474 1.00 73.06 95 TYR A CA 1
ATOM 783 C C . TYR A 1 95 ? -1.580 -2.557 11.511 1.00 73.06 95 TYR A C 1
ATOM 785 O O . TYR A 1 95 ? -2.032 -3.618 11.936 1.00 73.06 95 TYR A O 1
ATOM 793 N N . PHE A 1 96 ? -1.180 -2.394 10.258 1.00 73.56 96 PHE A N 1
ATOM 794 C CA . PHE A 1 96 ? -1.040 -3.495 9.305 1.00 73.56 96 PHE A CA 1
ATOM 795 C C . PHE A 1 96 ? -0.125 -3.077 8.150 1.00 73.56 96 PHE A C 1
ATOM 797 O O . PHE A 1 96 ? 0.152 -1.887 7.952 1.00 73.56 96 PHE A O 1
ATOM 804 N N . GLY A 1 97 ? 0.414 -4.071 7.453 1.00 76.88 97 GLY A N 1
ATOM 805 C CA . GLY A 1 97 ? 1.235 -3.887 6.264 1.00 76.88 97 GLY A CA 1
ATOM 806 C C . GLY A 1 97 ? 0.406 -4.033 4.998 1.00 76.88 97 GLY A C 1
ATOM 807 O O . GLY A 1 97 ? -0.606 -4.730 4.990 1.00 76.88 97 GLY A O 1
ATOM 808 N N . ALA A 1 98 ? 0.842 -3.400 3.917 1.00 79.56 98 ALA A N 1
ATOM 809 C CA . ALA A 1 98 ? 0.377 -3.728 2.580 1.00 79.56 98 ALA A CA 1
ATOM 810 C C . ALA A 1 98 ? 1.576 -3.826 1.639 1.00 79.56 98 ALA A C 1
ATOM 812 O O . ALA A 1 98 ? 2.314 -2.853 1.462 1.00 79.56 98 ALA A O 1
ATOM 813 N N . TRP A 1 99 ? 1.760 -4.997 1.045 1.00 83.62 99 TRP A N 1
ATOM 814 C CA . TRP A 1 99 ? 2.689 -5.210 -0.049 1.00 83.62 99 TRP A CA 1
ATOM 815 C C . TRP A 1 99 ? 2.006 -4.782 -1.344 1.00 83.62 99 TRP A C 1
ATOM 817 O O . TRP A 1 99 ? 0.911 -5.249 -1.653 1.00 83.62 99 TRP A O 1
ATOM 827 N N . ILE A 1 100 ? 2.596 -3.817 -2.046 1.00 82.69 100 ILE A N 1
ATOM 828 C CA . ILE A 1 100 ? 1.990 -3.189 -3.220 1.00 82.69 100 ILE A CA 1
ATOM 829 C C . ILE A 1 100 ? 2.964 -3.346 -4.369 1.00 82.69 100 ILE A C 1
ATOM 831 O O . ILE A 1 100 ? 3.929 -2.587 -4.492 1.00 82.69 100 ILE A O 1
ATOM 835 N N . GLU A 1 101 ? 2.686 -4.322 -5.214 1.00 82.19 101 GLU A N 1
ATOM 836 C CA . GLU A 1 101 ? 3.358 -4.479 -6.491 1.00 82.19 101 GLU A CA 1
ATOM 837 C C . GLU A 1 101 ? 2.662 -3.618 -7.532 1.00 82.19 101 GLU A C 1
ATOM 839 O O . GLU A 1 101 ? 1.433 -3.492 -7.560 1.00 82.19 101 GLU A O 1
ATOM 844 N N . VAL A 1 102 ? 3.464 -2.995 -8.387 1.00 79.06 102 VAL A N 1
ATOM 845 C CA . VAL A 1 102 ? 2.947 -2.193 -9.483 1.00 79.06 102 VAL A CA 1
ATOM 846 C C . VAL A 1 102 ? 3.460 -2.790 -10.783 1.00 79.06 102 VAL A C 1
ATOM 848 O O . VAL A 1 102 ? 4.570 -2.504 -11.239 1.00 79.06 102 VAL A O 1
ATOM 851 N N . ASN A 1 103 ? 2.625 -3.630 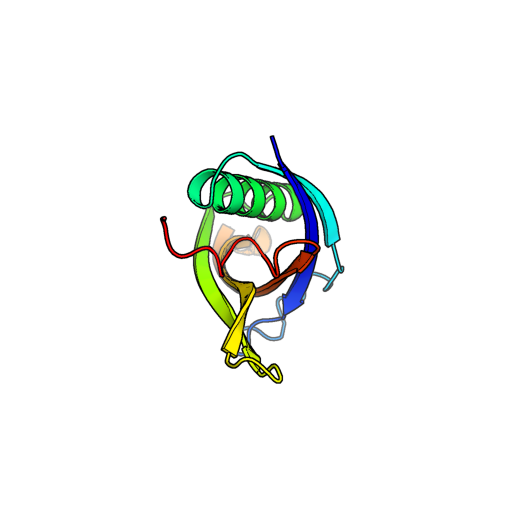-11.383 1.00 68.31 103 ASN A N 1
ATOM 852 C CA . ASN A 1 103 ? 2.937 -4.290 -12.640 1.00 68.31 103 ASN A CA 1
ATOM 853 C C . ASN A 1 103 ? 3.055 -3.257 -13.773 1.00 68.31 103 ASN A C 1
ATOM 855 O O . ASN A 1 103 ? 2.320 -2.266 -13.802 1.00 68.31 103 ASN A O 1
ATOM 859 N N . GLU A 1 104 ? 3.997 -3.515 -14.691 1.00 59.75 104 GLU A N 1
ATOM 860 C CA . GLU A 1 104 ? 4.469 -2.644 -15.791 1.00 59.75 104 GLU A CA 1
ATOM 861 C C . GLU A 1 104 ? 5.522 -1.560 -15.424 1.00 59.75 104 GLU A C 1
ATOM 863 O O . GLU A 1 104 ? 5.869 -0.730 -16.268 1.00 59.75 104 GLU A O 1
ATOM 868 N N . LEU A 1 105 ? 6.104 -1.566 -14.209 1.00 56.66 105 LEU A N 1
ATOM 869 C CA . LEU A 1 105 ? 7.057 -0.522 -13.759 1.00 56.66 105 LEU A CA 1
ATOM 870 C C . LEU A 1 105 ? 8.558 -0.813 -13.870 1.00 56.66 105 LEU A C 1
ATOM 872 O O . LEU A 1 105 ? 9.337 0.097 -13.573 1.00 56.66 105 LEU A O 1
ATOM 876 N N . VAL A 1 106 ? 8.984 -1.990 -14.336 1.00 51.12 106 VAL A N 1
ATOM 877 C CA . VAL A 1 106 ? 10.4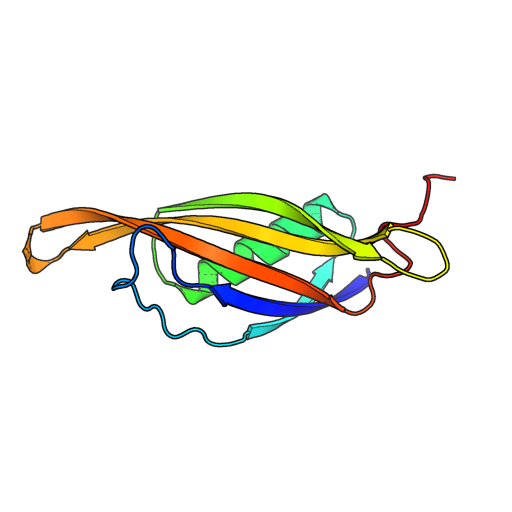14 -2.352 -14.477 1.00 51.12 106 VAL A CA 1
ATOM 878 C C . VAL A 1 106 ? 11.218 -1.202 -15.137 1.00 51.12 106 VAL A C 1
ATOM 880 O O . VAL A 1 106 ? 12.272 -0.791 -14.655 1.00 51.12 106 VAL A O 1
ATOM 883 N N . ASN A 1 107 ? 10.649 -0.531 -16.143 1.00 53.47 107 ASN A N 1
ATOM 884 C CA . ASN A 1 107 ? 11.312 0.566 -16.860 1.00 53.47 107 ASN A CA 1
ATOM 885 C C . ASN A 1 107 ? 11.090 1.987 -16.296 1.00 53.47 107 ASN A C 1
ATOM 887 O O . ASN A 1 107 ? 11.653 2.941 -16.833 1.00 53.47 107 ASN A O 1
ATOM 891 N N . PHE A 1 108 ? 10.255 2.191 -15.273 1.00 62.72 108 PHE A N 1
ATOM 892 C CA . PHE A 1 108 ? 9.925 3.536 -14.775 1.00 62.72 108 PHE A CA 1
ATOM 893 C C . PHE A 1 108 ? 10.804 3.980 -13.608 1.00 62.72 108 PHE A C 1
ATOM 895 O O . PHE A 1 108 ? 11.290 5.107 -13.629 1.00 62.72 108 PHE A O 1
ATOM 902 N N . PHE A 1 109 ? 11.044 3.107 -12.626 1.00 61.56 109 PHE A N 1
ATOM 903 C CA . PHE A 1 109 ? 11.952 3.415 -11.515 1.00 61.56 109 PHE A CA 1
ATOM 904 C C . PHE A 1 109 ? 13.418 3.477 -11.959 1.00 61.56 109 PHE A C 1
ATOM 906 O O . PHE A 1 109 ? 14.207 4.213 -11.375 1.00 61.56 109 PHE A O 1
ATOM 913 N N . ASN A 1 110 ? 13.758 2.754 -13.030 1.00 54.78 110 ASN A N 1
ATOM 914 C CA . ASN A 1 110 ? 15.116 2.661 -13.564 1.00 54.78 110 ASN A CA 1
ATOM 915 C C . ASN A 1 110 ? 15.475 3.775 -14.560 1.00 54.78 110 ASN A C 1
ATOM 917 O O . ASN A 1 110 ? 16.626 3.853 -14.991 1.00 54.78 110 ASN A O 1
ATOM 921 N N . ARG A 1 111 ? 14.534 4.655 -14.940 1.00 50.72 111 ARG A N 1
ATOM 922 C CA . ARG A 1 111 ? 14.891 5.843 -15.724 1.00 50.72 111 ARG A CA 1
ATOM 923 C C . ARG A 1 111 ? 15.611 6.826 -14.808 1.00 50.72 111 ARG A C 1
ATOM 925 O O . ARG A 1 111 ? 14.973 7.644 -14.148 1.00 50.72 111 ARG A O 1
ATOM 932 N N . LYS A 1 112 ? 16.949 6.769 -14.819 1.00 41.91 112 LYS A N 1
ATOM 933 C CA . LYS A 1 112 ? 17.763 7.959 -14.556 1.00 41.91 112 LYS A CA 1
ATOM 934 C C . LYS A 1 112 ? 17.176 9.074 -15.418 1.00 41.91 112 LYS A C 1
ATOM 936 O O . LYS A 1 112 ? 16.940 8.866 -16.608 1.00 41.91 112 LYS A O 1
ATOM 941 N N . VAL A 1 113 ? 16.844 10.191 -14.780 1.00 39.94 113 VAL A N 1
ATOM 942 C CA . VAL A 1 113 ? 16.496 11.430 -15.473 1.00 39.94 113 VAL A CA 1
ATOM 943 C C . VAL A 1 113 ? 17.616 11.662 -16.489 1.00 39.94 113 VAL A C 1
ATOM 945 O O . VAL A 1 113 ? 18.773 11.766 -16.085 1.00 39.94 113 VAL A O 1
ATOM 948 N N . ALA A 1 114 ? 17.276 11.559 -17.774 1.00 34.44 114 ALA A N 1
ATOM 949 C CA . ALA A 1 114 ? 18.164 11.938 -18.863 1.00 34.44 114 ALA A CA 1
ATOM 950 C C . ALA A 1 114 ? 18.253 13.463 -18.914 1.00 34.44 114 ALA A C 1
ATOM 952 O O . ALA A 1 114 ? 17.213 14.100 -18.615 1.00 34.44 114 ALA A O 1
#

Radius of gyration: 15.85 Å; chains: 1; bounding box: 40×22×44 Å

Secondary structure (DSSP, 8-state):
-EEEEEEEEEEE-TT-TT-------EEEEEEESSHHHHHHHHHHHHHHHH--SEEEEEEEEEEEEETTEEEEEEEEEEEEEEEEETTTTEEEEEEEEEEEEEET-HHHHT----